Protein AF-A0A9D5LRT4-F1 (afdb_monomer_lite)

Structure (mmCIF, N/CA/C/O backbone):
data_AF-A0A9D5LRT4-F1
#
_entry.id   AF-A0A9D5LRT4-F1
#
loop_
_atom_site.group_PDB
_atom_site.id
_atom_site.type_symbol
_atom_site.label_atom_id
_atom_site.label_alt_id
_atom_site.label_comp_id
_atom_site.label_asym_id
_atom_site.label_entity_id
_atom_site.label_seq_id
_atom_site.pdbx_PDB_ins_code
_atom_site.Cartn_x
_atom_site.Cartn_y
_atom_site.Cartn_z
_atom_site.occupancy
_atom_site.B_iso_or_equiv
_atom_site.auth_seq_id
_atom_site.auth_comp_id
_atom_site.auth_asym_id
_atom_site.auth_atom_id
_atom_site.pdbx_PDB_model_num
ATOM 1 N N . MET A 1 1 ? -30.422 24.038 -2.636 1.00 45.59 1 MET A N 1
ATOM 2 C CA . MET A 1 1 ? -30.291 22.635 -3.088 1.00 45.59 1 MET A CA 1
ATOM 3 C C . MET A 1 1 ? -29.665 22.628 -4.473 1.00 45.59 1 MET A C 1
ATOM 5 O O . MET A 1 1 ? -30.173 23.328 -5.33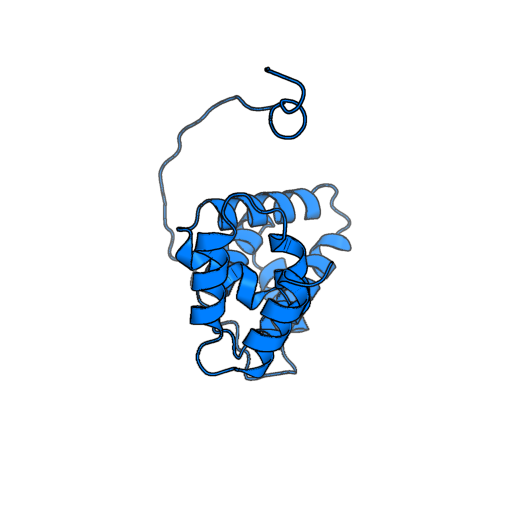6 1.00 45.59 1 MET A O 1
ATOM 9 N N . LYS A 1 2 ? -28.634 21.790 -4.644 1.00 40.94 2 LYS A N 1
ATOM 10 C CA . LYS A 1 2 ? -28.022 21.305 -5.896 1.00 40.94 2 LYS A CA 1
ATOM 11 C C . LYS A 1 2 ? -26.992 22.191 -6.631 1.00 40.94 2 LYS A C 1
ATOM 13 O O . LYS A 1 2 ? -27.341 23.155 -7.295 1.00 40.94 2 LYS A O 1
ATOM 18 N N . ARG A 1 3 ? -25.773 21.616 -6.639 1.00 43.28 3 ARG A N 1
ATOM 19 C CA . ARG A 1 3 ? -24.719 21.599 -7.677 1.00 43.28 3 ARG A CA 1
ATOM 20 C C . ARG A 1 3 ? -23.618 22.663 -7.601 1.00 43.28 3 ARG A C 1
ATOM 22 O O . ARG A 1 3 ? -23.533 23.533 -8.453 1.00 43.28 3 ARG A O 1
ATOM 29 N N . THR A 1 4 ? -22.687 22.452 -6.669 1.00 41.66 4 THR A N 1
ATOM 30 C CA . THR A 1 4 ? -21.322 23.020 -6.735 1.00 41.66 4 THR A CA 1
ATOM 31 C C . THR A 1 4 ? -20.242 22.040 -6.251 1.00 41.66 4 THR A C 1
ATOM 33 O O . THR A 1 4 ? -19.175 22.441 -5.806 1.00 41.66 4 THR A O 1
ATOM 36 N N . THR A 1 5 ? -20.497 20.734 -6.368 1.00 41.75 5 THR A N 1
ATOM 37 C CA . THR A 1 5 ? -19.523 19.669 -6.053 1.00 41.75 5 THR A CA 1
ATOM 38 C C . THR A 1 5 ? -19.562 18.632 -7.171 1.00 41.75 5 THR A C 1
ATOM 40 O O . THR A 1 5 ? -19.954 17.486 -6.990 1.00 41.75 5 THR A O 1
ATOM 43 N N . LEU A 1 6 ? -19.315 19.102 -8.391 1.00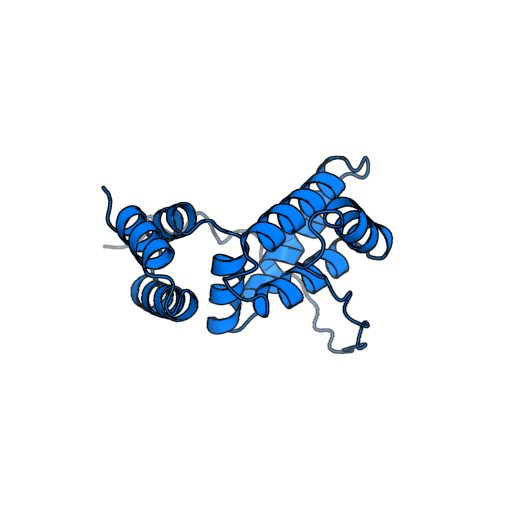 36.81 6 LEU A N 1
ATOM 44 C CA . LEU A 1 6 ? -19.309 18.287 -9.605 1.00 36.81 6 LEU A CA 1
ATOM 45 C C . LEU A 1 6 ? -18.214 18.806 -10.545 1.00 36.81 6 LEU A C 1
ATOM 47 O O . LEU A 1 6 ? -18.470 19.085 -11.703 1.00 36.81 6 LEU A O 1
ATOM 51 N N . LEU A 1 7 ? -17.018 19.022 -9.993 1.00 35.25 7 LEU A N 1
ATOM 52 C CA . LEU A 1 7 ? -15.777 19.359 -10.691 1.00 35.25 7 LEU A CA 1
ATOM 53 C C . LEU A 1 7 ? -14.634 18.897 -9.774 1.00 35.25 7 LEU A C 1
ATOM 55 O O . LEU A 1 7 ? -14.383 19.573 -8.786 1.00 35.25 7 LEU A O 1
ATOM 59 N N . ILE A 1 8 ? -14.056 17.717 -10.034 1.00 38.16 8 ILE A N 1
ATOM 60 C CA . ILE A 1 8 ? -12.633 17.353 -9.801 1.00 38.16 8 ILE A CA 1
ATOM 61 C C . ILE A 1 8 ? -12.325 15.923 -10.315 1.00 38.16 8 ILE A C 1
ATOM 63 O O . ILE A 1 8 ? -11.185 15.671 -10.665 1.00 38.16 8 ILE A O 1
ATOM 67 N N . ILE A 1 9 ? -13.297 15.011 -10.496 1.00 37.62 9 ILE A N 1
ATOM 68 C CA . ILE A 1 9 ? -12.993 13.596 -10.869 1.00 37.62 9 ILE A CA 1
ATOM 69 C C . ILE A 1 9 ? -13.639 13.157 -12.206 1.00 37.62 9 ILE A C 1
ATOM 71 O O . ILE A 1 9 ? -13.801 11.980 -12.492 1.00 37.62 9 ILE A O 1
ATOM 75 N N . PHE A 1 10 ? -14.061 14.095 -13.059 1.00 35.41 10 PHE A N 1
ATOM 76 C CA . PHE A 1 10 ? -14.767 13.755 -14.304 1.00 35.41 10 PHE A CA 1
ATOM 77 C C . PHE A 1 10 ? -14.431 14.739 -15.428 1.00 35.41 10 PHE A C 1
ATOM 79 O O . PHE A 1 10 ? -15.215 15.634 -15.724 1.00 35.41 10 PHE A O 1
ATOM 86 N N . ALA A 1 11 ? -13.258 14.605 -16.046 1.00 33.31 11 ALA A N 1
ATOM 87 C CA . ALA A 1 11 ? -13.001 15.190 -17.365 1.00 33.31 11 ALA A CA 1
ATOM 88 C C . ALA A 1 11 ? -11.765 14.565 -18.029 1.00 33.31 11 ALA A C 1
ATOM 90 O O . ALA A 1 11 ? -10.756 15.240 -18.170 1.00 33.31 11 ALA A O 1
ATOM 91 N N . LEU A 1 12 ? -11.850 13.283 -18.408 1.00 27.78 12 LEU A N 1
ATOM 92 C CA . LEU A 1 12 ? -11.354 12.722 -19.684 1.00 27.78 12 LEU A CA 1
ATOM 93 C C . LEU A 1 12 ? -11.462 11.190 -19.649 1.00 27.78 12 LEU A C 1
ATOM 95 O O . LEU A 1 12 ? -10.489 10.450 -19.629 1.00 27.78 12 LEU A O 1
ATOM 99 N N . LEU A 1 13 ? -12.710 10.724 -19.636 1.00 35.44 13 LEU A N 1
ATOM 100 C CA . LEU A 1 13 ? -13.070 9.377 -20.060 1.00 35.44 13 LEU A CA 1
ATOM 101 C C . LEU A 1 13 ? -13.292 9.392 -21.577 1.00 35.44 13 LEU A C 1
ATOM 103 O O . LEU A 1 13 ? -13.966 10.291 -22.080 1.00 35.44 13 LEU A O 1
ATOM 107 N N . ALA A 1 14 ? -12.827 8.323 -22.224 1.00 32.56 14 ALA A N 1
ATOM 108 C CA . ALA A 1 14 ? -13.418 7.645 -23.384 1.00 32.56 14 ALA A CA 1
ATOM 109 C C . ALA A 1 14 ? -12.563 7.620 -24.661 1.00 32.56 14 ALA A C 1
ATOM 111 O O . ALA A 1 14 ? -12.655 8.499 -25.510 1.00 32.56 14 ALA A O 1
ATOM 112 N N . ALA A 1 15 ? -11.885 6.488 -24.865 1.00 26.92 15 ALA A N 1
ATOM 113 C CA . ALA A 1 15 ? -12.142 5.619 -26.014 1.00 26.92 15 ALA A CA 1
ATOM 114 C C . ALA A 1 15 ? -11.578 4.209 -25.744 1.00 26.92 15 ALA A C 1
ATOM 116 O O . ALA A 1 15 ? -10.419 4.096 -25.381 1.00 26.92 15 ALA A O 1
ATOM 117 N N . PHE A 1 16 ? -12.435 3.184 -25.904 1.00 33.72 16 PHE A N 1
ATOM 118 C CA . PHE A 1 16 ? -12.185 1.851 -26.500 1.00 33.72 16 PHE A CA 1
ATOM 119 C C . PHE A 1 16 ? -10.823 1.153 -26.227 1.00 33.72 16 PHE A C 1
ATOM 121 O O . PHE A 1 16 ? -9.770 1.705 -26.487 1.00 33.72 16 PHE A O 1
ATOM 128 N N . VAL A 1 17 ? -10.729 -0.119 -25.820 1.00 33.28 17 VAL A N 1
ATOM 129 C CA . VAL A 1 17 ? -11.305 -1.345 -26.409 1.00 33.28 17 VAL A CA 1
ATOM 130 C C . VAL A 1 17 ? -11.215 -2.479 -25.368 1.00 33.28 17 VAL A C 1
ATOM 132 O O . VAL A 1 17 ? -10.226 -2.601 -24.651 1.00 33.28 17 VAL A O 1
ATOM 135 N N . LEU A 1 18 ? -12.230 -3.345 -25.337 1.00 45.22 18 LEU A N 1
ATOM 136 C CA . LEU A 1 18 ? -12.217 -4.662 -24.691 1.00 45.22 18 LEU A CA 1
ATOM 137 C C . LEU A 1 18 ? -11.072 -5.539 -25.225 1.00 45.22 18 LEU A C 1
ATOM 139 O O . LEU A 1 18 ? -11.105 -5.904 -26.397 1.00 45.22 18 LEU A O 1
ATOM 143 N N . TYR A 1 19 ? -10.145 -5.989 -24.379 1.00 29.86 19 TYR A N 1
ATOM 144 C CA . TYR A 1 19 ? -9.393 -7.214 -24.662 1.00 29.86 19 TYR A CA 1
ATOM 145 C C . TYR A 1 19 ? -9.256 -8.066 -23.402 1.00 29.86 19 TYR A C 1
ATOM 147 O O . TYR A 1 19 ? -8.575 -7.719 -22.441 1.00 29.86 19 TYR A O 1
ATOM 155 N N . ALA A 1 20 ? -9.973 -9.187 -23.429 1.00 37.91 20 ALA A N 1
ATOM 156 C CA . ALA A 1 20 ? -9.696 -10.344 -22.603 1.00 37.91 20 ALA A CA 1
ATOM 157 C C . ALA A 1 20 ? -8.409 -11.038 -23.084 1.00 37.91 20 ALA A C 1
ATOM 159 O O . ALA A 1 20 ? -8.008 -10.880 -24.236 1.00 37.91 20 ALA A O 1
ATOM 160 N N . CYS A 1 21 ? -7.874 -11.890 -22.206 1.00 27.78 21 CYS A N 1
ATOM 161 C CA . CYS A 1 21 ? -6.730 -12.797 -22.377 1.00 27.78 21 CYS A CA 1
ATOM 162 C C . CYS A 1 21 ? -5.362 -12.122 -22.159 1.00 27.78 21 CYS A C 1
ATOM 164 O O . CYS A 1 21 ? -5.057 -11.115 -22.772 1.00 27.78 21 CYS A O 1
ATOM 166 N N . ALA A 1 22 ? -4.464 -12.617 -21.312 1.00 28.00 22 ALA A N 1
ATOM 167 C CA . ALA A 1 22 ? -4.354 -13.921 -20.676 1.00 28.00 22 ALA A CA 1
ATOM 168 C C . ALA A 1 22 ? -3.687 -13.756 -19.301 1.00 28.00 22 ALA A C 1
ATOM 170 O O . ALA A 1 22 ? -2.727 -13.004 -19.162 1.00 28.00 22 ALA A O 1
ATOM 171 N N . HIS A 1 23 ? -4.177 -14.482 -18.293 1.00 31.97 23 HIS A N 1
ATOM 172 C CA . HIS A 1 23 ? -3.422 -14.722 -17.064 1.00 31.97 23 HIS A CA 1
ATOM 173 C C . HIS A 1 23 ? -2.260 -15.664 -17.407 1.00 31.97 23 HIS A C 1
ATOM 175 O O . HIS A 1 23 ? -2.367 -16.880 -17.261 1.00 31.97 23 HIS A O 1
ATOM 181 N N . SER A 1 24 ? -1.154 -15.121 -17.912 1.00 27.59 24 SER A N 1
ATOM 182 C CA . SER A 1 24 ? 0.133 -15.787 -17.768 1.00 27.59 24 SER A CA 1
ATOM 183 C C . SER A 1 24 ? 0.493 -15.695 -16.294 1.00 27.59 24 SER A C 1
ATOM 185 O O . SER A 1 24 ? 0.664 -14.597 -15.768 1.00 27.59 24 SER A O 1
ATOM 187 N N . SER A 1 25 ? 0.550 -16.844 -15.627 1.00 31.56 25 SER A N 1
ATOM 188 C CA . SER A 1 25 ? 1.105 -17.007 -14.289 1.00 31.56 25 SER A CA 1
ATOM 189 C C . SER A 1 25 ? 2.574 -16.584 -14.317 1.00 31.56 25 SER A C 1
ATOM 191 O O . SER A 1 25 ? 3.467 -17.404 -14.531 1.00 31.56 25 SER A O 1
ATOM 193 N N . VAL A 1 26 ? 2.809 -15.280 -14.186 1.00 35.69 26 VAL A N 1
ATOM 194 C CA . VAL A 1 26 ? 4.123 -14.714 -13.917 1.00 35.69 26 VAL A CA 1
ATOM 195 C C . VAL A 1 26 ? 4.502 -15.247 -12.545 1.00 35.69 26 VAL A C 1
ATOM 197 O O . VAL A 1 26 ? 3.809 -14.987 -11.562 1.00 35.69 26 VAL A O 1
ATOM 200 N N . SER A 1 27 ? 5.543 -16.079 -12.496 1.00 36.16 27 SER A N 1
ATOM 201 C CA . SER A 1 27 ? 6.124 -16.559 -11.247 1.00 36.16 27 SER A CA 1
ATOM 202 C C . SER A 1 27 ? 6.404 -15.350 -10.366 1.00 36.16 27 SER A C 1
ATOM 204 O O . SER A 1 27 ? 7.276 -14.539 -10.672 1.00 36.16 27 SER A O 1
ATOM 206 N N . ARG A 1 28 ? 5.602 -15.207 -9.312 1.00 47.38 28 ARG A N 1
ATOM 207 C CA . ARG A 1 28 ? 5.653 -14.081 -8.389 1.00 47.38 28 ARG A CA 1
ATOM 208 C C . ARG A 1 28 ? 7.070 -13.995 -7.818 1.00 47.38 28 ARG A C 1
ATOM 210 O O . ARG A 1 28 ? 7.544 -15.003 -7.282 1.00 47.38 28 ARG A O 1
ATOM 217 N N . PRO A 1 29 ? 7.754 -12.845 -7.892 1.00 50.56 29 PRO A N 1
ATOM 218 C CA . PRO A 1 29 ? 8.944 -12.643 -7.087 1.00 50.56 29 PRO A CA 1
ATOM 219 C C . PRO A 1 29 ? 8.537 -12.863 -5.628 1.00 50.56 29 PRO A C 1
ATOM 221 O O . PRO A 1 29 ? 7.643 -12.183 -5.119 1.00 50.56 29 PRO A O 1
ATOM 224 N N . ALA A 1 30 ? 9.120 -13.864 -4.969 1.00 54.94 30 ALA A N 1
ATOM 225 C CA . ALA A 1 30 ? 8.937 -14.051 -3.538 1.00 54.94 30 ALA A CA 1
ATOM 226 C C . ALA A 1 30 ? 9.678 -12.902 -2.848 1.00 54.94 30 ALA A C 1
ATOM 228 O O . ALA A 1 30 ? 10.868 -13.009 -2.567 1.00 54.94 30 ALA A O 1
ATOM 229 N N . LEU A 1 31 ? 8.999 -11.770 -2.663 1.00 62.56 31 LEU A N 1
ATOM 230 C CA . LEU A 1 31 ? 9.538 -10.658 -1.894 1.00 62.56 31 LEU A CA 1
ATOM 231 C C . LEU A 1 31 ? 9.634 -11.126 -0.441 1.00 62.56 31 LEU A C 1
A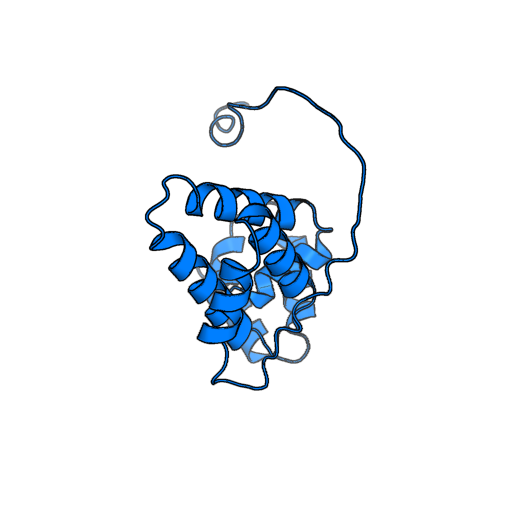TOM 233 O O . LEU A 1 31 ? 8.617 -11.489 0.151 1.00 62.56 31 LEU A O 1
ATOM 237 N N . THR A 1 32 ? 10.855 -11.210 0.090 1.00 66.12 32 THR A N 1
ATOM 238 C CA . THR A 1 32 ? 11.152 -11.834 1.388 1.00 66.12 32 THR A CA 1
ATOM 239 C C . THR A 1 32 ? 11.470 -10.777 2.454 1.00 66.12 32 THR A C 1
ATOM 241 O O . THR A 1 32 ? 12.561 -10.199 2.437 1.00 66.12 32 THR A O 1
ATOM 244 N N . PRO A 1 33 ? 10.562 -10.551 3.425 1.00 59.53 33 PRO A N 1
ATOM 245 C CA . PRO A 1 33 ? 10.762 -9.596 4.521 1.00 59.53 33 PRO A CA 1
ATOM 246 C C . PRO A 1 33 ? 11.896 -9.975 5.488 1.00 59.53 33 PRO A C 1
ATOM 248 O O . PRO A 1 33 ? 12.460 -9.104 6.146 1.00 59.53 33 PRO A O 1
ATOM 251 N N . ASP A 1 34 ? 12.275 -11.258 5.541 1.00 60.16 34 ASP A N 1
ATOM 252 C CA . ASP A 1 34 ? 13.250 -11.826 6.492 1.00 60.16 34 ASP A CA 1
ATOM 253 C C . ASP A 1 34 ? 14.717 -11.422 6.238 1.00 60.16 34 ASP A C 1
ATOM 255 O O . ASP A 1 34 ? 15.631 -11.828 6.956 1.00 60.16 34 ASP A O 1
ATOM 259 N N . THR A 1 35 ? 14.975 -10.601 5.218 1.00 54.09 35 THR A N 1
ATOM 260 C CA . THR A 1 35 ? 16.314 -10.077 4.929 1.00 54.09 35 THR A CA 1
ATOM 261 C C . THR A 1 35 ? 16.268 -8.558 4.820 1.00 54.09 35 THR A C 1
ATOM 263 O O . THR A 1 35 ? 16.113 -7.985 3.745 1.00 54.09 35 THR A O 1
ATOM 266 N N . SER A 1 36 ? 16.475 -7.866 5.942 1.00 44.91 36 SER A N 1
ATOM 267 C CA . SER A 1 36 ? 16.610 -6.398 5.990 1.00 44.91 36 SER A CA 1
ATOM 268 C C . SER A 1 36 ? 17.744 -5.843 5.103 1.00 44.91 36 SER A C 1
ATOM 270 O O . SER A 1 36 ? 17.806 -4.642 4.859 1.00 44.91 36 SER A O 1
ATOM 272 N N . ALA A 1 37 ? 18.607 -6.709 4.557 1.00 51.19 37 ALA A N 1
ATOM 273 C CA . ALA A 1 37 ? 19.642 -6.385 3.576 1.00 51.19 37 ALA A CA 1
ATOM 274 C C . ALA A 1 37 ? 19.177 -6.422 2.099 1.00 51.19 37 ALA A C 1
ATOM 276 O O . ALA A 1 37 ? 19.991 -6.176 1.210 1.00 51.19 37 ALA A O 1
ATOM 277 N N . ALA A 1 38 ? 17.909 -6.738 1.805 1.00 70.19 38 ALA A N 1
ATOM 278 C CA . ALA A 1 38 ? 17.485 -7.095 0.448 1.00 70.19 38 ALA A CA 1
ATOM 279 C C . ALA A 1 38 ? 16.477 -6.142 -0.223 1.00 70.19 38 ALA A C 1
ATOM 281 O O . ALA A 1 38 ? 16.166 -6.358 -1.390 1.00 70.19 38 ALA A O 1
ATOM 282 N N . VAL A 1 39 ? 16.014 -5.067 0.434 1.00 80.00 39 VAL A N 1
ATOM 283 C CA . VAL A 1 39 ? 15.021 -4.138 -0.157 1.00 80.00 39 VAL A CA 1
ATOM 284 C C . VAL A 1 39 ? 15.508 -3.548 -1.485 1.00 80.00 39 VAL A C 1
ATOM 286 O O . VAL A 1 39 ? 14.820 -3.668 -2.494 1.00 80.00 39 VAL A O 1
ATOM 289 N N . GLY A 1 40 ? 16.713 -2.965 -1.502 1.00 83.88 40 GLY A N 1
ATOM 290 C CA . GLY A 1 40 ? 17.309 -2.364 -2.702 1.00 83.88 40 GLY A CA 1
ATOM 291 C C . GLY A 1 40 ? 17.464 -3.358 -3.859 1.00 83.88 40 GLY A C 1
ATOM 292 O O . GLY A 1 40 ? 16.912 -3.119 -4.931 1.00 83.88 40 GLY A O 1
ATOM 293 N N . PRO A 1 41 ? 18.158 -4.497 -3.661 1.00 86.50 41 PRO A N 1
ATOM 294 C CA . PRO A 1 41 ? 18.293 -5.523 -4.69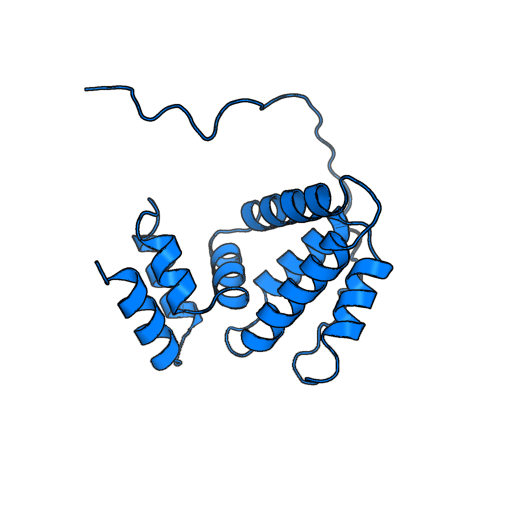4 1.00 86.50 41 PRO A CA 1
ATOM 295 C C . PRO A 1 41 ? 16.960 -6.102 -5.189 1.00 86.50 41 PRO A C 1
ATOM 297 O O . PRO A 1 41 ? 16.798 -6.289 -6.392 1.00 86.50 41 PRO A O 1
ATOM 300 N N . GLN A 1 42 ? 15.993 -6.357 -4.300 1.00 86.44 42 GLN A N 1
ATOM 301 C CA . GLN A 1 42 ? 14.677 -6.868 -4.700 1.00 86.44 42 GLN A CA 1
ATOM 302 C C . GLN A 1 42 ? 13.887 -5.823 -5.501 1.00 86.44 42 GLN A C 1
ATOM 304 O O . GLN A 1 42 ? 13.255 -6.166 -6.498 1.00 86.44 42 GLN A O 1
ATOM 309 N N . ALA A 1 43 ? 13.940 -4.547 -5.105 1.00 88.19 43 ALA A N 1
ATOM 310 C CA . ALA A 1 43 ? 13.270 -3.468 -5.827 1.00 88.19 43 ALA A CA 1
ATOM 311 C C . ALA A 1 43 ? 13.911 -3.248 -7.203 1.00 88.19 43 ALA A C 1
ATOM 313 O O . ALA A 1 43 ? 13.205 -3.084 -8.195 1.00 88.19 43 ALA A O 1
ATOM 314 N N . ALA A 1 44 ? 15.244 -3.319 -7.277 1.00 89.44 44 ALA A N 1
ATOM 315 C CA . ALA A 1 44 ? 15.984 -3.247 -8.530 1.00 89.44 44 ALA A CA 1
ATOM 316 C C . ALA A 1 44 ? 15.660 -4.416 -9.470 1.00 89.44 44 ALA A C 1
ATOM 318 O O . ALA A 1 44 ? 15.510 -4.182 -10.663 1.00 89.44 44 ALA A O 1
ATOM 319 N N . SER A 1 45 ? 15.503 -5.642 -8.956 1.00 87.94 45 SER A N 1
ATOM 320 C CA . SER A 1 45 ? 15.040 -6.784 -9.760 1.00 87.94 45 SER A CA 1
ATOM 321 C C . SER A 1 45 ? 13.613 -6.563 -10.261 1.00 87.94 45 SER A C 1
ATOM 323 O O . SER A 1 45 ? 13.380 -6.663 -11.459 1.00 87.94 45 SER A O 1
ATOM 325 N N . LEU A 1 46 ? 12.674 -6.140 -9.404 1.00 87.62 46 LEU A N 1
ATOM 326 C CA . LEU A 1 46 ? 11.303 -5.860 -9.845 1.00 87.62 46 LEU A CA 1
ATOM 327 C C . LEU A 1 46 ? 11.262 -4.830 -10.987 1.00 87.62 46 LEU A C 1
ATOM 329 O O . LEU A 1 46 ? 10.550 -5.047 -11.963 1.00 87.62 46 LEU A O 1
ATOM 333 N N . VAL A 1 47 ? 12.021 -3.737 -10.869 1.00 90.56 47 VAL A N 1
ATOM 334 C CA . VAL A 1 47 ? 12.084 -2.666 -11.881 1.00 90.56 47 VAL A CA 1
ATOM 335 C C . VAL A 1 47 ? 12.882 -3.078 -13.122 1.00 90.56 47 VAL A C 1
ATOM 337 O O . VAL A 1 47 ? 12.532 -2.686 -14.226 1.00 90.56 47 VAL A O 1
ATOM 340 N N . GLY A 1 48 ? 13.960 -3.845 -12.963 1.00 87.62 48 GLY A N 1
ATOM 341 C CA . GLY A 1 48 ? 14.822 -4.267 -14.070 1.00 87.62 48 GLY A CA 1
ATOM 342 C C . GLY A 1 48 ? 14.220 -5.383 -14.924 1.00 87.62 48 GLY A C 1
ATOM 343 O O . GLY A 1 48 ? 14.470 -5.432 -16.126 1.00 87.62 48 GLY A O 1
ATOM 344 N N . ASP A 1 49 ? 13.409 -6.248 -14.315 1.00 89.75 49 ASP A N 1
ATOM 345 C CA . ASP A 1 49 ? 12.840 -7.430 -14.967 1.00 89.75 49 ASP A CA 1
ATOM 346 C C . ASP A 1 49 ? 11.453 -7.167 -15.582 1.00 89.75 49 ASP A C 1
ATOM 348 O O . ASP A 1 49 ? 10.903 -8.041 -16.253 1.00 89.75 49 ASP A O 1
ATOM 352 N N . ASN A 1 50 ? 10.861 -5.987 -15.354 1.00 89.12 50 ASN A N 1
ATOM 353 C CA . ASN A 1 50 ? 9.487 -5.678 -15.751 1.00 89.12 50 ASN A CA 1
ATOM 354 C C . ASN A 1 50 ? 9.351 -4.263 -16.316 1.00 89.12 50 ASN A C 1
ATOM 356 O O . ASN A 1 50 ? 10.020 -3.333 -15.878 1.00 89.12 50 ASN A O 1
ATOM 360 N N . ASP A 1 51 ? 8.404 -4.079 -17.237 1.00 91.94 51 ASP A N 1
ATOM 361 C CA . ASP A 1 51 ? 7.944 -2.740 -17.597 1.00 91.94 51 ASP A CA 1
ATOM 362 C C . ASP A 1 51 ? 7.158 -2.082 -16.432 1.00 91.94 51 ASP A C 1
ATOM 364 O O . ASP A 1 51 ? 6.698 -2.776 -15.512 1.00 91.94 51 ASP A O 1
ATOM 368 N N . PRO A 1 52 ? 6.956 -0.748 -16.463 1.00 93.06 52 PRO A N 1
ATOM 369 C CA . PRO A 1 52 ? 6.263 -0.011 -15.404 1.00 93.06 52 PRO A CA 1
ATOM 370 C C . PRO A 1 52 ? 4.863 -0.534 -15.072 1.00 93.06 52 PRO A C 1
ATOM 372 O O . PRO A 1 52 ? 4.469 -0.536 -13.905 1.00 93.06 52 PRO A O 1
ATOM 375 N N . HIS A 1 53 ? 4.111 -0.999 -16.072 1.00 94.06 53 HIS A N 1
ATOM 376 C CA . HIS A 1 53 ? 2.756 -1.497 -15.866 1.00 94.06 53 HIS A CA 1
ATOM 377 C C . HIS A 1 53 ? 2.776 -2.843 -15.138 1.00 94.06 53 HIS A C 1
ATOM 379 O O . HIS A 1 53 ? 2.018 -3.060 -14.188 1.00 94.06 53 HIS A O 1
ATOM 385 N N . MET A 1 54 ? 3.651 -3.755 -15.563 1.00 92.94 54 MET A N 1
ATOM 386 C CA . MET A 1 54 ? 3.782 -5.067 -14.936 1.00 92.94 54 MET A CA 1
ATOM 387 C C . MET A 1 54 ? 4.334 -4.957 -13.510 1.00 92.94 54 MET A C 1
ATOM 389 O O . MET A 1 54 ? 3.778 -5.563 -12.593 1.00 92.94 54 MET A O 1
ATOM 393 N N . ALA A 1 55 ? 5.354 -4.123 -13.289 1.00 92.38 55 ALA A N 1
ATOM 394 C CA . ALA A 1 55 ? 5.910 -3.886 -11.958 1.00 92.38 55 ALA A CA 1
ATOM 395 C C . ALA A 1 55 ? 4.853 -3.345 -10.979 1.00 92.38 55 ALA A C 1
ATOM 397 O O . ALA A 1 55 ? 4.770 -3.810 -9.842 1.00 92.38 55 ALA A O 1
ATOM 398 N N . ALA A 1 56 ? 4.016 -2.402 -11.424 1.00 94.12 56 ALA A N 1
ATOM 399 C CA . ALA A 1 56 ? 2.926 -1.857 -10.620 1.00 94.12 56 ALA A CA 1
ATOM 400 C C . ALA A 1 56 ? 1.894 -2.927 -10.233 1.00 94.12 56 ALA A C 1
ATOM 402 O O . ALA A 1 56 ? 1.507 -3.022 -9.067 1.00 94.12 56 ALA A O 1
ATOM 403 N N . ARG A 1 57 ? 1.485 -3.774 -11.187 1.00 94.81 57 ARG A N 1
ATOM 404 C CA . ARG A 1 57 ? 0.539 -4.873 -10.936 1.00 94.81 57 ARG A CA 1
ATOM 405 C C . ARG A 1 57 ? 1.100 -5.896 -9.957 1.00 94.81 57 ARG A C 1
ATOM 407 O O . ARG A 1 57 ? 0.414 -6.240 -8.999 1.00 94.81 57 ARG A O 1
ATOM 414 N N . LEU A 1 58 ? 2.343 -6.332 -10.160 1.00 92.69 58 LEU A N 1
ATOM 415 C CA . LEU A 1 58 ? 3.017 -7.281 -9.270 1.00 92.69 58 LEU A CA 1
ATOM 416 C C . LEU A 1 58 ? 3.165 -6.717 -7.852 1.00 92.69 58 LEU A C 1
ATOM 418 O O . LEU A 1 58 ? 2.917 -7.430 -6.879 1.00 92.69 58 LEU A O 1
ATOM 422 N N . LEU A 1 59 ? 3.519 -5.433 -7.730 1.00 93.19 59 LEU A N 1
ATOM 423 C CA . LEU A 1 59 ? 3.618 -4.760 -6.438 1.00 93.19 59 LEU A CA 1
ATOM 424 C C . LEU A 1 59 ? 2.262 -4.722 -5.725 1.00 93.19 59 LEU A C 1
ATOM 426 O O . LEU A 1 59 ? 2.180 -5.116 -4.566 1.00 93.19 59 LEU A O 1
ATOM 430 N N . VAL A 1 60 ? 1.195 -4.294 -6.403 1.00 95.19 60 VAL A N 1
ATOM 431 C CA . VAL A 1 60 ? -0.152 -4.251 -5.813 1.00 95.19 60 VAL A CA 1
ATOM 432 C C . VAL A 1 60 ? -0.636 -5.641 -5.421 1.00 95.19 60 VAL A C 1
ATOM 434 O O . VAL A 1 60 ? -1.186 -5.816 -4.334 1.00 95.19 60 VAL A O 1
ATOM 437 N N . GLU A 1 61 ? -0.422 -6.639 -6.275 1.00 92.88 61 GLU A N 1
ATOM 438 C CA . GLU A 1 61 ? -0.818 -8.012 -5.989 1.00 92.88 61 GLU A CA 1
ATOM 439 C C . GLU A 1 61 ? -0.104 -8.538 -4.743 1.00 92.88 61 GLU A C 1
ATOM 441 O O . GLU A 1 61 ? -0.737 -9.173 -3.898 1.00 92.88 61 GLU A O 1
ATOM 446 N N . TRP A 1 62 ? 1.198 -8.266 -4.609 1.00 91.56 62 TRP A N 1
ATOM 447 C CA . TRP A 1 62 ? 1.967 -8.616 -3.419 1.00 91.56 62 TRP A CA 1
ATOM 448 C C . TRP A 1 62 ? 1.456 -7.883 -2.173 1.00 91.56 62 TRP A C 1
ATOM 450 O O . TRP A 1 62 ? 1.103 -8.542 -1.197 1.00 91.56 62 TRP A O 1
ATOM 460 N N . LEU A 1 63 ? 1.313 -6.554 -2.232 1.00 92.06 63 LEU A N 1
ATOM 461 C CA . LEU A 1 63 ? 0.818 -5.723 -1.124 1.00 92.06 63 LEU A CA 1
ATOM 462 C C . LEU A 1 63 ? -0.563 -6.156 -0.633 1.00 92.06 63 LEU A C 1
ATOM 464 O O . LEU A 1 63 ? -0.855 -6.121 0.560 1.00 92.06 63 LEU A O 1
ATOM 468 N N . ALA A 1 64 ? -1.419 -6.596 -1.550 1.00 93.50 64 ALA A N 1
ATOM 469 C CA . ALA A 1 64 ? -2.754 -7.065 -1.228 1.00 93.50 64 ALA A CA 1
ATOM 470 C C . ALA A 1 64 ? -2.760 -8.371 -0.410 1.00 93.50 64 ALA A C 1
ATOM 472 O O . ALA A 1 64 ? -3.791 -8.716 0.171 1.00 93.50 64 ALA A O 1
ATOM 473 N N . GLU A 1 65 ? -1.640 -9.091 -0.342 1.00 90.12 65 GLU A N 1
ATOM 474 C CA . GLU A 1 65 ? -1.441 -10.299 0.471 1.00 90.12 65 GLU A CA 1
ATOM 475 C C . GLU A 1 65 ? -0.420 -10.120 1.602 1.00 90.12 65 GLU A C 1
ATOM 477 O O . GLU A 1 65 ? -0.303 -10.996 2.458 1.00 90.12 65 GLU A O 1
ATOM 482 N N . THR A 1 66 ? 0.278 -8.985 1.656 1.00 86.94 66 THR A N 1
ATOM 483 C CA . THR A 1 66 ? 1.251 -8.688 2.707 1.00 86.94 66 THR A CA 1
ATOM 484 C C . THR A 1 66 ? 0.568 -8.576 4.078 1.00 86.94 66 THR A C 1
ATOM 486 O O . THR A 1 66 ? -0.427 -7.855 4.218 1.00 86.94 66 THR A O 1
ATOM 489 N N . PRO A 1 67 ? 1.075 -9.261 5.119 1.00 85.00 67 PRO A N 1
ATOM 490 C CA . PRO A 1 67 ? 0.552 -9.119 6.470 1.00 85.00 67 PRO A CA 1
ATOM 491 C C . PRO A 1 67 ? 0.987 -7.786 7.096 1.00 85.00 67 PRO A C 1
ATOM 493 O O . PRO A 1 67 ? 2.058 -7.252 6.807 1.00 85.00 67 PRO A O 1
ATOM 496 N N . ALA A 1 68 ? 0.186 -7.267 8.031 1.00 82.81 68 ALA A N 1
ATOM 497 C CA . ALA A 1 68 ? 0.475 -6.003 8.716 1.00 82.81 68 ALA A CA 1
ATOM 498 C C . ALA A 1 68 ? 1.810 -6.008 9.495 1.00 82.81 68 ALA A C 1
ATOM 500 O O . ALA A 1 68 ? 2.379 -4.944 9.738 1.00 82.81 68 ALA A O 1
ATOM 501 N N . THR A 1 69 ? 2.322 -7.188 9.866 1.00 84.06 69 THR A N 1
ATOM 502 C CA . THR A 1 69 ? 3.626 -7.365 10.526 1.00 84.06 69 THR A CA 1
ATOM 503 C C . THR A 1 69 ? 4.802 -6.981 9.632 1.00 84.06 69 THR A C 1
ATOM 505 O O . THR A 1 69 ? 5.811 -6.498 10.138 1.00 84.06 69 THR A O 1
ATOM 508 N N . ASP A 1 70 ? 4.651 -7.109 8.312 1.00 85.00 70 ASP A N 1
ATOM 509 C CA . ASP A 1 70 ? 5.720 -6.859 7.336 1.00 85.00 70 ASP A CA 1
ATOM 510 C C . ASP A 1 70 ? 5.656 -5.433 6.769 1.00 85.00 70 ASP A C 1
ATOM 512 O O . ASP A 1 70 ? 6.401 -5.068 5.857 1.00 85.00 70 ASP A O 1
ATOM 516 N N . ARG A 1 71 ? 4.779 -4.591 7.329 1.00 84.44 71 ARG A N 1
ATOM 517 C CA . ARG A 1 71 ? 4.508 -3.219 6.881 1.00 84.44 71 ARG A CA 1
ATOM 518 C C . ARG A 1 71 ? 5.770 -2.377 6.718 1.00 84.44 71 ARG A C 1
ATOM 520 O O . ARG A 1 71 ? 5.891 -1.671 5.728 1.00 84.44 71 ARG A O 1
ATOM 527 N N . THR A 1 72 ? 6.717 -2.434 7.657 1.00 84.94 72 THR A N 1
ATOM 528 C CA . THR A 1 72 ? 7.962 -1.649 7.547 1.00 84.94 72 THR A CA 1
ATOM 529 C C . THR A 1 72 ? 8.717 -2.001 6.266 1.00 84.94 72 THR A C 1
ATOM 531 O O . THR A 1 72 ? 9.073 -1.112 5.497 1.00 84.94 72 THR A O 1
ATOM 534 N N . PHE A 1 73 ? 8.879 -3.298 5.991 1.00 85.75 73 PHE A N 1
ATOM 535 C CA . PHE A 1 73 ? 9.516 -3.771 4.767 1.00 85.75 73 PHE A CA 1
ATOM 536 C C . PHE A 1 73 ? 8.710 -3.364 3.527 1.00 85.75 73 PHE A C 1
ATOM 538 O O . PHE A 1 73 ? 9.282 -2.854 2.570 1.00 85.75 73 PHE A O 1
ATOM 545 N N . ALA A 1 74 ? 7.384 -3.517 3.551 1.00 88.00 74 ALA A N 1
ATOM 546 C CA . ALA A 1 74 ? 6.515 -3.144 2.435 1.00 88.00 74 ALA A CA 1
ATOM 547 C C . ALA A 1 74 ? 6.549 -1.645 2.108 1.00 88.00 74 ALA A C 1
ATOM 549 O O . ALA A 1 74 ? 6.587 -1.269 0.934 1.00 88.00 74 ALA A O 1
ATOM 550 N N . MET A 1 75 ? 6.594 -0.788 3.129 1.00 87.00 75 MET A N 1
ATOM 551 C CA . MET A 1 75 ? 6.758 0.656 2.976 1.00 87.00 75 MET A CA 1
ATOM 552 C C . MET A 1 75 ? 8.112 1.005 2.356 1.00 87.00 75 MET A C 1
ATOM 554 O O . MET A 1 75 ? 8.169 1.810 1.425 1.00 87.00 75 MET A O 1
ATOM 558 N N . ASP A 1 76 ? 9.195 0.407 2.850 1.00 87.12 76 ASP A N 1
ATOM 559 C CA . ASP A 1 76 ? 10.544 0.671 2.347 1.00 87.12 76 ASP A CA 1
ATOM 560 C C . ASP A 1 76 ? 10.729 0.145 0.919 1.00 87.12 76 ASP A C 1
ATOM 562 O O . ASP A 1 76 ? 11.273 0.851 0.070 1.00 87.12 76 ASP A O 1
ATOM 566 N N . PHE A 1 77 ? 10.191 -1.038 0.623 1.00 88.94 77 PHE A N 1
ATOM 567 C CA . PHE A 1 77 ? 10.172 -1.623 -0.714 1.00 88.94 77 PHE A CA 1
ATOM 568 C C . PHE A 1 77 ? 9.391 -0.766 -1.709 1.00 88.94 77 PHE A C 1
ATOM 570 O O . PHE A 1 77 ? 9.922 -0.394 -2.753 1.00 88.94 77 PHE A O 1
ATOM 577 N N . THR A 1 78 ? 8.163 -0.373 -1.362 1.00 90.81 78 THR A N 1
ATOM 578 C CA . THR A 1 78 ? 7.329 0.493 -2.211 1.00 90.81 78 THR A CA 1
ATOM 579 C C . THR A 1 78 ? 8.019 1.832 -2.481 1.00 90.81 78 THR A C 1
ATOM 581 O O . THR A 1 78 ? 8.031 2.311 -3.617 1.00 90.81 78 THR A O 1
ATOM 584 N N . ARG A 1 79 ? 8.648 2.425 -1.455 1.00 87.81 79 ARG A N 1
ATOM 585 C CA . ARG A 1 79 ? 9.406 3.676 -1.591 1.00 87.81 79 ARG A CA 1
ATOM 586 C C . ARG A 1 79 ? 10.604 3.513 -2.520 1.00 87.81 79 ARG A C 1
ATOM 588 O O . ARG A 1 79 ? 10.862 4.403 -3.325 1.00 87.81 79 ARG A O 1
ATOM 595 N N . GLU A 1 80 ? 11.322 2.401 -2.421 1.00 88.94 80 GLU A N 1
ATOM 596 C CA . GLU A 1 80 ? 12.495 2.145 -3.252 1.00 88.94 80 GLU A CA 1
ATOM 597 C C . GLU A 1 80 ? 12.123 1.899 -4.719 1.00 88.94 80 GLU A C 1
ATOM 599 O O . GLU A 1 80 ? 12.750 2.475 -5.607 1.00 88.94 80 GLU A O 1
ATOM 604 N N . VAL A 1 81 ? 11.057 1.139 -4.989 1.00 90.44 81 VAL A N 1
ATOM 605 C CA . VAL A 1 81 ? 10.523 0.958 -6.352 1.00 90.44 81 VAL A CA 1
ATOM 606 C C . VAL A 1 81 ? 10.121 2.306 -6.956 1.00 90.44 81 VAL A C 1
ATOM 608 O O . VAL A 1 81 ? 10.518 2.629 -8.077 1.00 90.44 81 VAL A O 1
ATOM 611 N N . TYR A 1 82 ? 9.401 3.139 -6.197 1.00 88.62 82 TYR A N 1
ATOM 612 C CA . TYR A 1 82 ? 9.043 4.489 -6.640 1.00 88.62 82 TYR A CA 1
ATOM 613 C C . TYR A 1 82 ? 10.288 5.343 -6.915 1.00 88.62 82 TYR A C 1
ATOM 615 O O . TYR A 1 82 ? 10.367 6.024 -7.938 1.00 88.62 82 TYR A O 1
ATOM 623 N N . ARG A 1 83 ? 11.296 5.285 -6.031 1.00 89.56 83 ARG A N 1
ATOM 624 C CA . ARG A 1 83 ? 12.562 6.008 -6.197 1.00 89.56 83 ARG A CA 1
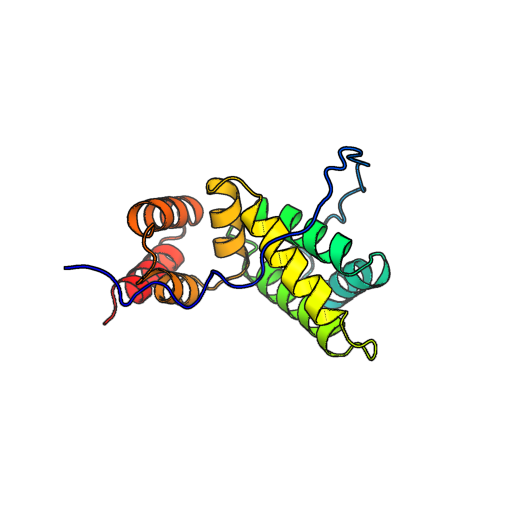ATOM 625 C C . ARG A 1 83 ? 13.258 5.612 -7.499 1.00 89.56 83 ARG A C 1
ATOM 627 O O . ARG A 1 83 ? 13.681 6.503 -8.232 1.00 89.56 83 ARG A O 1
ATOM 634 N N . LEU A 1 84 ? 13.354 4.317 -7.798 1.00 89.81 84 LEU A N 1
ATOM 635 C CA . LEU A 1 84 ? 13.988 3.802 -9.015 1.00 89.81 84 LEU A CA 1
ATOM 636 C C . LEU A 1 84 ? 13.293 4.303 -10.288 1.00 89.81 84 LEU A C 1
ATOM 638 O O . LEU A 1 84 ? 13.975 4.737 -11.213 1.00 89.81 84 LEU A O 1
ATOM 642 N N . TYR A 1 85 ? 11.960 4.349 -10.308 1.00 87.75 85 TYR A N 1
ATOM 643 C CA . TYR A 1 85 ? 11.229 4.944 -11.430 1.00 87.75 85 TYR A CA 1
ATOM 644 C C . TYR A 1 85 ? 11.344 6.471 -11.492 1.00 87.75 85 TYR A C 1
ATOM 646 O O . TYR A 1 85 ? 11.370 7.034 -12.585 1.00 87.75 85 TYR A O 1
ATOM 654 N N . SER A 1 86 ? 11.465 7.153 -10.349 1.00 85.44 86 SER A N 1
ATOM 655 C CA . SER A 1 86 ? 11.587 8.618 -10.296 1.00 85.44 86 SER A CA 1
ATOM 656 C C . SER A 1 86 ? 12.921 9.157 -10.818 1.00 85.44 86 SER A C 1
ATOM 658 O O . SER A 1 86 ? 12.984 10.301 -11.260 1.00 85.44 86 SER A O 1
ATOM 660 N N . VAL A 1 87 ? 13.981 8.344 -10.771 1.00 86.19 87 VAL A N 1
ATOM 661 C CA . VAL A 1 87 ? 15.312 8.704 -11.289 1.00 86.19 87 VAL A CA 1
ATOM 662 C C . VAL A 1 87 ? 15.543 8.219 -12.723 1.00 86.19 87 VAL A C 1
ATOM 664 O O . VAL A 1 87 ? 16.627 8.434 -13.263 1.00 86.19 87 VAL A O 1
ATOM 667 N N . SER A 1 88 ? 14.551 7.563 -13.336 1.00 81.38 88 SER A N 1
ATOM 668 C CA . SER A 1 88 ? 14.621 7.158 -14.739 1.00 81.38 88 SER A CA 1
ATOM 669 C C . SER A 1 88 ? 14.715 8.386 -15.648 1.00 81.38 88 SER A C 1
ATOM 671 O O . SER A 1 88 ? 14.024 9.384 -15.443 1.00 81.38 88 SER A O 1
ATOM 673 N N . THR A 1 89 ? 15.563 8.310 -16.673 1.00 79.44 89 THR A N 1
ATOM 674 C CA . THR A 1 89 ? 15.690 9.354 -17.702 1.00 79.44 89 THR A CA 1
ATOM 675 C C . THR A 1 89 ? 14.542 9.339 -18.708 1.00 79.44 89 THR A C 1
ATOM 677 O O . THR A 1 89 ? 14.366 10.304 -19.451 1.00 79.44 89 THR A O 1
ATOM 680 N N . ASP A 1 90 ? 13.758 8.261 -18.728 1.00 83.38 90 ASP A N 1
ATOM 681 C CA . ASP A 1 90 ? 12.682 8.057 -19.688 1.00 83.38 90 ASP A CA 1
ATOM 682 C C . ASP A 1 90 ? 11.405 8.752 -19.206 1.00 83.38 90 ASP A C 1
ATOM 684 O O . ASP A 1 90 ? 10.723 8.303 -18.274 1.00 83.38 90 ASP A O 1
ATOM 688 N N . SER A 1 91 ? 11.078 9.868 -19.864 1.00 73.25 91 SER A N 1
ATOM 689 C CA . SER A 1 91 ? 9.874 10.654 -19.595 1.00 73.25 91 SER A CA 1
ATOM 690 C C . SER A 1 91 ? 8.618 9.790 -19.740 1.00 73.25 91 SER A C 1
ATOM 692 O O . SER A 1 91 ? 8.384 9.218 -20.802 1.00 73.25 91 SER A O 1
ATOM 694 N N . GLY A 1 92 ? 7.810 9.717 -18.681 1.00 85.25 92 GLY A N 1
ATOM 695 C CA . GLY A 1 92 ? 6.547 8.968 -18.642 1.00 85.25 92 GLY A CA 1
ATOM 696 C C . GLY A 1 92 ? 6.613 7.628 -17.903 1.00 85.25 92 GLY A C 1
ATOM 697 O O . GLY A 1 92 ? 5.572 7.091 -17.542 1.00 85.25 92 GLY A O 1
ATOM 698 N N . THR A 1 93 ? 7.805 7.115 -17.582 1.00 89.94 93 THR A N 1
ATOM 699 C CA . THR A 1 93 ? 7.955 5.827 -16.871 1.00 89.94 93 THR A CA 1
ATOM 700 C C . THR A 1 93 ? 7.321 5.862 -15.477 1.00 89.94 93 THR A C 1
ATOM 702 O O . THR A 1 93 ? 6.571 4.963 -15.100 1.00 89.94 93 THR A O 1
ATOM 705 N N . LEU A 1 94 ? 7.580 6.935 -14.722 1.00 90.50 94 LEU A N 1
ATOM 706 C CA . LEU A 1 94 ? 6.990 7.137 -13.399 1.00 90.50 94 LEU A CA 1
ATOM 707 C C . LEU A 1 94 ? 5.467 7.314 -13.470 1.00 90.50 94 LEU A C 1
ATOM 709 O O . LEU A 1 94 ? 4.752 6.775 -12.631 1.00 90.50 94 LEU A O 1
ATOM 713 N N . GLU A 1 95 ? 4.979 8.052 -14.467 1.00 91.12 95 GLU A N 1
ATOM 714 C CA . GLU A 1 95 ? 3.547 8.294 -14.668 1.00 91.12 95 GLU A CA 1
ATOM 715 C C . GLU A 1 95 ? 2.813 6.991 -15.005 1.00 91.12 95 GLU A C 1
ATOM 717 O O . GLU A 1 95 ? 1.806 6.673 -14.377 1.00 91.12 95 GLU A O 1
ATOM 722 N N . ALA A 1 96 ? 3.371 6.184 -15.913 1.00 92.62 96 ALA A N 1
ATOM 723 C CA . ALA A 1 96 ? 2.837 4.872 -16.264 1.00 92.62 96 ALA A CA 1
ATOM 724 C C . ALA A 1 96 ? 2.803 3.920 -15.058 1.00 92.62 96 ALA A C 1
ATOM 726 O O . ALA A 1 96 ? 1.785 3.262 -14.823 1.00 92.62 96 ALA A O 1
ATOM 727 N N . PHE A 1 97 ? 3.881 3.874 -14.265 1.00 93.25 97 PHE A N 1
ATOM 728 C CA . PHE A 1 97 ? 3.927 3.086 -13.031 1.00 93.25 97 PHE A CA 1
ATOM 729 C C . PHE A 1 97 ? 2.857 3.545 -12.032 1.00 93.25 97 PHE A C 1
ATOM 731 O O . PHE A 1 97 ? 2.071 2.727 -11.559 1.00 93.25 97 PHE A O 1
ATOM 738 N N . ALA A 1 98 ? 2.799 4.846 -11.733 1.00 91.44 98 ALA A N 1
ATOM 739 C CA . ALA A 1 98 ? 1.881 5.402 -10.742 1.00 91.44 98 ALA A CA 1
ATOM 740 C C . ALA A 1 98 ? 0.412 5.210 -11.144 1.00 91.44 98 ALA A C 1
ATOM 742 O O . ALA A 1 98 ? -0.378 4.724 -10.336 1.00 91.44 98 ALA A O 1
ATOM 743 N N . SER A 1 99 ? 0.067 5.506 -12.402 1.00 93.06 99 SER A N 1
ATOM 744 C CA . SER A 1 99 ? -1.290 5.305 -12.925 1.00 93.06 99 SER A CA 1
ATOM 745 C C . SER A 1 99 ? -1.692 3.832 -12.871 1.00 93.06 99 SER A C 1
ATOM 747 O O . SER A 1 99 ? -2.786 3.499 -12.427 1.00 93.06 99 SER A O 1
ATOM 749 N N . THR A 1 100 ? -0.794 2.922 -13.261 1.00 95.31 100 THR A N 1
ATOM 750 C CA . THR A 1 100 ? -1.103 1.484 -13.231 1.00 95.31 100 THR A CA 1
ATOM 751 C C . THR A 1 100 ? -1.219 0.952 -11.809 1.00 95.31 100 THR A C 1
ATOM 753 O O . THR A 1 100 ? -2.001 0.040 -11.557 1.00 95.31 100 THR A O 1
ATOM 756 N N . LEU A 1 101 ? -0.447 1.498 -10.869 1.00 93.19 101 LEU A N 1
ATOM 757 C CA . LEU A 1 101 ? -0.514 1.120 -9.461 1.00 93.19 101 LEU A CA 1
ATOM 758 C C . LEU A 1 101 ? -1.873 1.495 -8.865 1.00 93.19 101 LEU A C 1
ATOM 760 O O . LEU A 1 101 ? -2.477 0.690 -8.154 1.00 93.19 101 LEU A O 1
ATOM 764 N N . GLU A 1 102 ? -2.375 2.685 -9.190 1.00 90.62 102 GLU A N 1
ATOM 765 C CA . GLU A 1 102 ? -3.706 3.130 -8.784 1.00 90.62 102 GLU A CA 1
ATOM 766 C C . GLU A 1 102 ? -4.806 2.262 -9.411 1.00 90.62 102 GLU A C 1
ATOM 768 O O . GLU A 1 102 ? -5.618 1.695 -8.680 1.00 90.62 102 GLU A O 1
ATOM 773 N N . GLU A 1 103 ? -4.767 2.043 -10.730 1.00 92.62 103 GLU A N 1
ATOM 774 C CA . GLU A 1 103 ? -5.720 1.173 -11.434 1.00 92.62 103 GLU A CA 1
ATOM 775 C C . GLU A 1 103 ? -5.730 -0.257 -10.883 1.00 92.62 103 GLU A C 1
ATOM 777 O O . GLU A 1 103 ? -6.789 -0.841 -10.637 1.00 92.62 103 GLU A O 1
ATOM 782 N N . ALA A 1 104 ? -4.546 -0.839 -10.670 1.00 93.81 104 ALA A N 1
ATOM 783 C CA . ALA A 1 104 ? -4.415 -2.183 -10.132 1.00 93.81 104 ALA A CA 1
ATOM 784 C C . ALA A 1 104 ? -5.019 -2.257 -8.727 1.00 93.81 104 ALA A C 1
ATOM 786 O O . ALA A 1 104 ? -5.767 -3.193 -8.449 1.00 93.81 104 ALA A O 1
ATOM 787 N N . LYS A 1 105 ? -4.765 -1.262 -7.864 1.00 93.69 105 LYS A N 1
ATOM 788 C CA . LYS A 1 105 ? -5.366 -1.191 -6.527 1.00 93.69 105 LYS A CA 1
ATOM 789 C C . LYS A 1 105 ? -6.887 -1.079 -6.623 1.00 93.69 105 LYS A C 1
ATOM 791 O O . LYS A 1 105 ? -7.583 -1.843 -5.965 1.00 93.69 105 LYS A O 1
ATOM 796 N N . ASP A 1 106 ? -7.406 -0.170 -7.440 1.00 92.69 106 ASP A N 1
ATOM 797 C CA . ASP A 1 106 ? -8.847 0.081 -7.569 1.00 92.69 106 ASP A CA 1
ATOM 798 C C . ASP A 1 106 ? -9.614 -1.105 -8.162 1.00 92.69 106 ASP A C 1
ATOM 800 O O . ASP A 1 106 ? -10.790 -1.304 -7.853 1.00 92.69 106 ASP A O 1
ATOM 804 N N . SER A 1 107 ? -8.944 -1.937 -8.962 1.00 93.56 107 SER A N 1
ATOM 805 C CA . SER A 1 107 ? -9.521 -3.168 -9.512 1.00 93.56 107 SER A CA 1
ATOM 806 C C . SER A 1 107 ? -9.711 -4.287 -8.478 1.00 93.56 107 SER A C 1
ATOM 808 O O . SER A 1 107 ? -10.430 -5.256 -8.737 1.00 93.56 107 SER A O 1
ATOM 810 N N . LEU A 1 108 ? -9.082 -4.181 -7.302 1.00 92.31 108 LEU A N 1
ATOM 811 C CA . LEU A 1 108 ? -9.193 -5.191 -6.255 1.00 92.31 108 LEU A CA 1
ATOM 812 C C . LEU A 1 108 ? -10.542 -5.102 -5.523 1.00 92.31 108 LEU A C 1
ATOM 814 O O . LEU A 1 108 ? -11.084 -4.012 -5.340 1.00 92.31 108 LEU A O 1
ATOM 818 N N . PRO A 1 109 ? -11.061 -6.221 -4.984 1.00 93.25 109 PRO A N 1
ATOM 819 C CA . PRO A 1 109 ? -12.127 -6.173 -3.987 1.00 93.25 109 PRO A CA 1
ATOM 820 C C . PRO A 1 109 ? -11.721 -5.309 -2.784 1.00 93.25 109 PRO A C 1
ATOM 822 O O . PRO A 1 109 ? -10.557 -5.338 -2.379 1.00 93.25 109 PRO A O 1
ATOM 825 N N . LEU A 1 110 ? -12.682 -4.604 -2.172 1.00 90.12 110 LEU A N 1
ATOM 826 C CA . LEU A 1 110 ? -12.440 -3.656 -1.069 1.00 90.12 110 LEU A CA 1
ATOM 827 C C . LEU A 1 110 ? -11.558 -4.236 0.050 1.00 90.12 110 LEU A C 1
ATOM 829 O O . LEU A 1 110 ? -10.660 -3.569 0.549 1.00 90.12 110 LEU A O 1
ATOM 833 N N . ASP A 1 111 ? -11.759 -5.505 0.396 1.00 91.56 111 ASP A N 1
ATOM 834 C CA . ASP A 1 111 ? -10.960 -6.222 1.393 1.00 91.56 111 ASP A CA 1
ATOM 835 C C . ASP A 1 111 ? -9.459 -6.274 1.073 1.00 91.56 111 ASP A C 1
ATOM 837 O O . ASP A 1 111 ? -8.613 -6.040 1.938 1.00 91.56 111 ASP A O 1
ATOM 841 N N . ARG A 1 112 ? -9.122 -6.495 -0.196 1.00 94.19 112 ARG A N 1
ATOM 842 C CA . ARG A 1 112 ? -7.738 -6.487 -0.666 1.00 94.19 112 ARG A CA 1
ATOM 843 C C . ARG A 1 112 ? -7.191 -5.067 -0.802 1.00 94.19 112 ARG A C 1
ATOM 845 O O . ARG A 1 112 ? -6.019 -4.863 -0.502 1.00 94.19 112 ARG A O 1
ATOM 852 N N . GLN A 1 113 ? -8.024 -4.087 -1.163 1.00 92.75 113 GLN A N 1
ATOM 853 C CA . GLN A 1 113 ? -7.628 -2.670 -1.157 1.00 92.75 113 GLN A CA 1
ATOM 854 C C . GLN A 1 113 ? -7.230 -2.198 0.244 1.00 92.75 113 GLN A C 1
ATOM 856 O O . GLN A 1 113 ? -6.186 -1.573 0.416 1.00 92.75 113 GLN A O 1
ATOM 861 N N . VAL A 1 114 ? -8.026 -2.553 1.260 1.00 92.56 114 VAL A N 1
ATOM 862 C CA . VAL A 1 114 ? -7.715 -2.259 2.666 1.00 92.56 114 VAL A CA 1
ATOM 863 C C . VAL A 1 114 ? -6.369 -2.855 3.062 1.00 92.56 114 VAL A C 1
ATOM 865 O O . VAL A 1 114 ? -5.583 -2.199 3.743 1.00 92.56 114 VAL A O 1
ATOM 868 N N . ASN A 1 115 ? -6.071 -4.068 2.601 1.00 93.00 115 ASN A N 1
ATOM 869 C CA . ASN A 1 115 ? -4.796 -4.703 2.899 1.00 93.00 115 ASN A CA 1
ATOM 870 C C . ASN A 1 115 ? -3.607 -3.950 2.277 1.00 93.00 115 ASN A C 1
ATOM 872 O O . ASN A 1 115 ? -2.614 -3.721 2.964 1.00 93.00 115 ASN A O 1
ATOM 876 N N . VAL A 1 116 ? -3.747 -3.469 1.034 1.00 92.69 116 VAL A N 1
ATOM 877 C CA . VAL A 1 116 ? -2.749 -2.591 0.399 1.00 92.69 116 VAL A CA 1
ATOM 878 C C . VAL A 1 116 ? -2.528 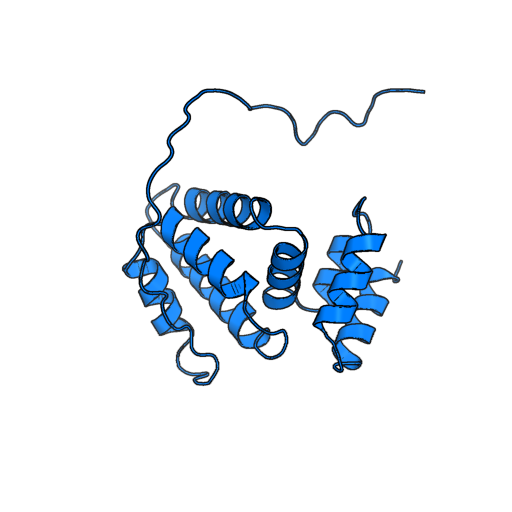-1.332 1.239 1.00 92.69 116 VAL A C 1
ATOM 880 O O . VAL A 1 116 ? -1.386 -1.013 1.560 1.00 92.69 116 VAL A O 1
ATOM 883 N N . PHE A 1 117 ? -3.597 -0.643 1.656 1.00 90.88 117 PHE A N 1
ATOM 884 C CA . PHE A 1 117 ? -3.485 0.565 2.481 1.00 90.88 117 PHE A CA 1
ATOM 885 C C . PHE A 1 117 ? -2.748 0.315 3.802 1.00 90.88 117 PHE A C 1
ATOM 887 O O . PHE A 1 117 ? -1.880 1.101 4.184 1.00 90.88 117 PHE A O 1
ATOM 894 N N . VAL A 1 118 ? -3.063 -0.793 4.475 1.00 91.62 118 VAL A N 1
ATOM 895 C CA . VAL A 1 118 ? -2.420 -1.204 5.729 1.00 91.62 118 VAL A CA 1
ATOM 896 C C . VAL A 1 118 ? -0.939 -1.544 5.530 1.00 91.62 118 VAL A C 1
ATOM 898 O O . VAL A 1 118 ? -0.130 -1.237 6.407 1.00 91.62 118 VAL A O 1
ATOM 901 N N . ALA A 1 119 ? -0.574 -2.144 4.396 1.00 88.06 119 ALA A N 1
ATOM 902 C CA . ALA A 1 119 ? 0.798 -2.540 4.092 1.00 88.06 119 ALA A CA 1
ATOM 903 C C . ALA A 1 119 ? 1.713 -1.349 3.753 1.00 88.06 119 ALA A C 1
ATOM 905 O O . ALA A 1 119 ? 2.888 -1.373 4.110 1.00 88.06 119 ALA A O 1
ATOM 906 N N . VAL A 1 120 ? 1.199 -0.299 3.098 1.00 86.31 120 VAL A N 1
ATOM 907 C CA . VAL A 1 120 ? 2.033 0.826 2.610 1.00 86.31 120 VAL A CA 1
ATOM 908 C C . VAL A 1 120 ? 1.942 2.111 3.427 1.00 86.31 120 VAL A C 1
ATOM 910 O O . VAL A 1 120 ? 2.655 3.069 3.132 1.00 86.31 120 VAL A O 1
ATOM 913 N N . SER A 1 121 ? 1.091 2.163 4.451 1.00 86.75 121 SER A N 1
ATOM 914 C CA . SER A 1 121 ? 0.894 3.370 5.260 1.00 86.75 121 SER A CA 1
ATOM 915 C C . SER A 1 121 ? 1.123 3.108 6.737 1.00 86.75 121 SER A C 1
ATOM 917 O O . SER A 1 121 ? 0.681 2.098 7.285 1.00 86.75 121 SER A O 1
ATOM 919 N N . SER A 1 122 ? 1.746 4.070 7.424 1.00 88.31 122 SER A N 1
ATOM 920 C CA . SER A 1 122 ? 1.747 4.051 8.887 1.00 88.31 122 SER A CA 1
ATOM 921 C C . SER A 1 122 ? 0.305 4.161 9.414 1.00 88.31 122 SER A C 1
ATOM 923 O O . SER A 1 122 ? -0.516 4.827 8.771 1.00 88.31 122 SER A O 1
ATOM 925 N N . PRO A 1 123 ? -0.019 3.583 10.587 1.00 91.25 123 PRO A N 1
ATOM 926 C CA . PRO A 1 123 ? -1.361 3.694 11.158 1.00 91.25 123 PRO A CA 1
ATOM 927 C C . PRO A 1 123 ? -1.836 5.142 11.302 1.00 91.25 123 PRO A C 1
ATOM 929 O O . PRO A 1 123 ? -2.963 5.464 10.937 1.00 91.25 123 PRO A O 1
ATOM 932 N N . ALA A 1 124 ? -0.956 6.041 11.750 1.00 89.69 124 ALA A N 1
ATOM 933 C CA . ALA A 1 124 ? -1.280 7.457 11.886 1.00 89.69 124 ALA A CA 1
ATOM 934 C C . ALA A 1 124 ? -1.586 8.124 10.532 1.00 89.69 124 ALA A C 1
ATOM 936 O O . ALA A 1 124 ? -2.574 8.844 10.407 1.00 89.69 124 ALA A O 1
ATOM 937 N N . THR A 1 125 ? -0.771 7.859 9.505 1.00 88.62 125 THR A N 1
ATOM 938 C CA . THR A 1 125 ? -0.999 8.385 8.148 1.00 88.62 125 THR A CA 1
ATOM 939 C C . THR A 1 125 ? -2.333 7.898 7.592 1.00 88.62 125 THR A C 1
ATOM 941 O O . THR A 1 125 ? -3.116 8.695 7.082 1.00 88.62 125 THR A O 1
ATOM 944 N N . LEU A 1 126 ? -2.623 6.604 7.747 1.00 89.94 126 LEU A N 1
ATOM 945 C CA . LEU A 1 126 ? -3.860 6.009 7.256 1.00 89.94 126 LEU A CA 1
ATOM 946 C C . LEU A 1 126 ? -5.095 6.602 7.951 1.00 89.94 126 LEU A C 1
ATOM 948 O O . LEU A 1 126 ? -6.097 6.887 7.299 1.00 89.94 126 LEU A O 1
ATOM 952 N N . GLY A 1 127 ? -5.002 6.861 9.260 1.00 89.12 127 GLY A N 1
ATOM 953 C CA . GLY A 1 127 ? -6.062 7.526 10.018 1.00 89.12 127 GLY A CA 1
ATOM 954 C C . GLY A 1 127 ? -6.347 8.940 9.510 1.00 89.12 127 GLY A C 1
ATOM 955 O O . GLY A 1 127 ? -7.505 9.308 9.344 1.00 89.12 127 GLY A O 1
ATOM 956 N N . GLN A 1 128 ? -5.307 9.719 9.194 1.00 89.31 128 GLN A N 1
ATOM 957 C CA . GLN A 1 128 ? -5.469 11.068 8.635 1.00 89.31 128 GLN A CA 1
ATOM 958 C C . GLN A 1 128 ? -6.112 11.055 7.244 1.00 89.31 128 GLN A C 1
ATOM 960 O O . GLN A 1 128 ? -6.983 11.880 6.973 1.00 89.31 128 GLN A O 1
ATOM 965 N N . MET A 1 129 ? -5.705 10.122 6.378 1.00 86.38 129 MET A N 1
ATOM 966 C CA . MET A 1 129 ? -6.220 10.023 5.008 1.00 86.38 129 MET A CA 1
ATOM 967 C C . MET A 1 129 ? -7.725 9.742 4.965 1.00 86.38 129 MET A C 1
ATOM 969 O O . MET A 1 129 ? -8.425 10.290 4.119 1.00 86.38 129 MET A O 1
ATOM 973 N N . LEU A 1 130 ? -8.231 8.922 5.890 1.00 88.50 130 LEU A N 1
ATOM 974 C CA . LEU A 1 130 ? -9.620 8.457 5.864 1.00 88.50 130 LEU A CA 1
ATOM 975 C C . LEU A 1 130 ? -10.627 9.391 6.536 1.00 88.50 130 LEU A C 1
ATOM 977 O O . LEU A 1 130 ? -11.824 9.136 6.459 1.00 88.50 130 LEU A O 1
ATOM 981 N N . ARG A 1 131 ? -10.185 10.484 7.167 1.00 83.12 131 ARG A N 1
ATOM 982 C CA . ARG A 1 131 ? -11.067 11.393 7.924 1.00 83.12 131 ARG A CA 1
ATOM 983 C C . ARG A 1 131 ? -12.283 11.897 7.150 1.00 83.12 131 ARG A C 1
ATOM 985 O O . ARG A 1 131 ? -13.349 12.068 7.725 1.00 83.12 131 ARG A O 1
ATOM 992 N N . ASN A 1 132 ? -12.099 12.174 5.864 1.00 80.56 132 ASN A N 1
ATOM 993 C CA . ASN A 1 132 ? -13.141 12.725 4.998 1.00 80.56 132 ASN A CA 1
ATOM 994 C C . ASN A 1 132 ? -13.592 11.714 3.938 1.00 80.56 132 ASN A C 1
ATOM 996 O O . ASN A 1 132 ? -14.193 12.104 2.935 1.00 80.56 132 ASN A O 1
ATOM 1000 N N . ASP A 1 133 ? -13.267 10.434 4.131 1.00 81.81 133 ASP A N 1
ATOM 1001 C CA . ASP A 1 133 ? -13.630 9.395 3.183 1.00 81.81 133 ASP A CA 1
ATOM 1002 C C . ASP A 1 133 ? -15.131 9.072 3.310 1.00 81.81 133 ASP A C 1
ATOM 1004 O O . ASP A 1 133 ? -15.615 8.768 4.404 1.00 81.81 133 ASP A O 1
ATOM 1008 N N . PRO A 1 134 ? -15.905 9.124 2.214 1.00 79.06 134 PRO A N 1
ATOM 1009 C CA . PRO A 1 134 ? -17.341 8.849 2.249 1.00 79.06 134 PRO A CA 1
ATOM 1010 C C . PRO A 1 134 ? -17.686 7.396 2.620 1.00 79.06 134 PRO A C 1
ATOM 1012 O O . PRO A 1 134 ? -18.844 7.107 2.913 1.00 79.06 134 PRO A O 1
ATOM 1015 N N . GLN A 1 135 ? -16.714 6.483 2.598 1.00 82.00 135 GLN A N 1
ATOM 1016 C CA . GLN A 1 135 ? -16.837 5.078 2.986 1.00 82.00 135 GLN A CA 1
ATOM 1017 C C . GLN A 1 135 ? -16.094 4.758 4.294 1.00 82.00 135 GLN A C 1
ATOM 1019 O O . GLN A 1 135 ? -15.917 3.578 4.623 1.00 82.00 135 GLN A O 1
ATOM 1024 N N . ALA A 1 136 ? -15.685 5.781 5.055 1.00 82.69 136 ALA A N 1
ATOM 1025 C CA . ALA A 1 136 ? -14.865 5.625 6.253 1.00 82.69 136 ALA A CA 1
ATOM 1026 C C . ALA A 1 136 ? -15.422 4.579 7.230 1.00 82.69 136 ALA A C 1
ATOM 1028 O O . ALA A 1 136 ? -14.665 3.726 7.679 1.00 82.69 136 ALA A O 1
ATOM 1029 N N . ASP A 1 137 ? -16.734 4.549 7.484 1.00 81.69 137 ASP A N 1
ATOM 1030 C CA . ASP A 1 137 ? -17.343 3.604 8.436 1.00 81.69 137 ASP A CA 1
ATOM 1031 C C . ASP A 1 137 ? -17.060 2.128 8.100 1.00 81.69 137 ASP A C 1
ATOM 1033 O O . ASP A 1 137 ? -16.816 1.314 8.993 1.00 81.69 137 ASP A O 1
ATOM 1037 N N . THR A 1 138 ? -17.053 1.774 6.811 1.00 88.62 138 THR A N 1
ATOM 1038 C CA . THR A 1 138 ? -16.750 0.402 6.371 1.00 88.62 138 THR A CA 1
ATOM 1039 C C . THR A 1 138 ? -15.245 0.144 6.407 1.00 88.62 138 THR A C 1
ATOM 1041 O O . THR A 1 138 ? -14.793 -0.871 6.938 1.00 88.62 138 THR A O 1
ATOM 1044 N N . ILE A 1 139 ? -14.453 1.083 5.888 1.00 89.00 139 ILE A N 1
ATOM 1045 C CA . ILE A 1 139 ? -13.000 0.938 5.750 1.00 89.00 139 ILE A CA 1
ATOM 1046 C C . ILE A 1 139 ? -12.305 0.909 7.123 1.00 89.00 139 ILE A C 1
ATOM 1048 O O . ILE A 1 139 ? -11.416 0.088 7.348 1.00 89.00 139 ILE A O 1
ATOM 1052 N N . VAL A 1 140 ? -12.742 1.741 8.072 1.00 92.94 140 VAL A N 1
ATOM 1053 C CA . VAL A 1 140 ? -12.208 1.824 9.443 1.00 92.94 140 VAL A CA 1
ATOM 1054 C C . VAL A 1 140 ? -12.338 0.485 10.166 1.00 92.94 140 VAL A C 1
ATOM 1056 O O . VAL A 1 140 ? -11.357 -0.001 10.731 1.00 92.94 140 VAL A O 1
ATOM 1059 N N . ALA A 1 141 ? -13.515 -0.147 10.120 1.00 92.50 141 ALA A N 1
ATOM 1060 C CA . ALA A 1 141 ? -13.734 -1.444 10.761 1.00 92.50 141 ALA A CA 1
ATOM 1061 C C . ALA A 1 141 ? -12.819 -2.532 10.172 1.00 92.50 141 ALA A C 1
ATOM 1063 O O . ALA A 1 141 ? -12.243 -3.339 10.907 1.00 92.50 141 ALA A O 1
ATOM 1064 N N . MET A 1 142 ? -12.632 -2.519 8.850 1.00 94.56 142 MET A N 1
ATOM 1065 C CA . MET A 1 142 ? -11.756 -3.464 8.160 1.00 94.56 142 MET A CA 1
ATOM 1066 C C . MET A 1 142 ? -10.283 -3.247 8.528 1.00 94.56 142 MET A C 1
ATOM 1068 O O . MET A 1 142 ? -9.586 -4.217 8.815 1.00 94.56 142 MET A O 1
ATOM 1072 N N . ILE A 1 143 ? -9.815 -1.998 8.604 1.00 93.12 143 ILE A N 1
ATOM 1073 C CA . ILE A 1 143 ? -8.441 -1.670 9.021 1.00 93.12 143 ILE A CA 1
ATOM 1074 C C . ILE A 1 143 ? -8.160 -2.155 10.443 1.00 93.12 143 ILE A C 1
ATOM 1076 O O . ILE A 1 143 ? -7.134 -2.792 10.682 1.00 93.12 143 ILE A O 1
ATOM 1080 N N . ILE A 1 144 ? -9.083 -1.911 11.378 1.00 93.56 144 ILE A N 1
ATOM 1081 C CA . ILE A 1 144 ? -8.957 -2.395 12.760 1.00 93.56 144 ILE A CA 1
ATOM 1082 C C . ILE A 1 144 ? -8.829 -3.921 12.770 1.00 93.56 144 ILE A C 1
ATOM 1084 O O . ILE A 1 144 ? -7.941 -4.461 13.429 1.00 93.56 144 ILE A O 1
ATOM 1088 N N . SER A 1 145 ? -9.653 -4.617 11.981 1.00 92.25 145 SER A N 1
ATOM 1089 C CA . SER A 1 145 ? -9.562 -6.072 11.844 1.00 92.25 145 SER A CA 1
ATOM 1090 C C . SER A 1 145 ? -8.219 -6.538 11.268 1.00 92.25 145 SER A C 1
ATOM 1092 O O . SER A 1 145 ? -7.754 -7.609 11.653 1.00 92.25 145 SER A O 1
ATOM 1094 N N . ARG A 1 146 ? -7.586 -5.773 10.366 1.00 92.44 146 ARG A N 1
ATOM 1095 C CA . ARG A 1 146 ? -6.280 -6.119 9.771 1.00 92.44 146 ARG A CA 1
ATOM 1096 C C . ARG A 1 146 ? -5.104 -5.921 10.717 1.00 92.44 146 ARG A C 1
ATOM 1098 O O . ARG A 1 146 ? -4.156 -6.698 10.653 1.00 92.44 146 ARG A O 1
ATOM 1105 N N . TYR A 1 147 ? -5.159 -4.936 11.612 1.00 89.50 147 TYR A N 1
ATOM 1106 C CA . TYR A 1 147 ? -4.166 -4.828 12.686 1.00 89.50 147 TYR A CA 1
ATOM 1107 C C . TYR A 1 147 ? -4.298 -5.954 13.720 1.00 89.50 147 TYR A C 1
ATOM 1109 O O . TYR A 1 147 ? -3.321 -6.293 14.389 1.00 89.50 147 TYR A O 1
ATOM 1117 N N . GLY A 1 148 ? -5.475 -6.579 13.822 1.00 87.69 148 GLY A N 1
ATOM 1118 C CA . GLY A 1 148 ? -5.690 -7.754 14.659 1.00 87.69 148 GLY A CA 1
ATOM 1119 C C . GLY A 1 148 ? -5.372 -7.467 16.127 1.00 87.69 148 GLY A C 1
ATOM 1120 O O . GLY A 1 148 ? -6.004 -6.619 16.752 1.00 87.69 148 GLY A O 1
ATOM 1121 N N . ALA A 1 149 ? -4.390 -8.181 16.684 1.00 87.69 149 ALA A N 1
ATOM 1122 C CA . ALA A 1 149 ? -3.979 -8.042 18.083 1.00 87.69 149 ALA A CA 1
ATOM 1123 C C . ALA A 1 149 ? -2.997 -6.879 18.349 1.00 87.69 149 ALA A C 1
ATOM 1125 O O . ALA A 1 149 ? -2.658 -6.633 19.508 1.00 87.69 149 ALA A O 1
ATOM 1126 N N . ASP A 1 150 ? -2.536 -6.159 17.318 1.00 90.50 150 ASP A N 1
ATOM 1127 C CA . ASP A 1 150 ? -1.644 -5.004 17.476 1.00 90.50 150 ASP A CA 1
ATOM 1128 C C . ASP A 1 150 ? -2.420 -3.768 17.961 1.00 90.50 150 ASP A C 1
ATOM 1130 O O . ASP A 1 150 ? -2.798 -2.868 17.202 1.00 90.50 150 ASP A O 1
ATOM 1134 N N . SER A 1 151 ? -2.657 -3.727 19.272 1.00 91.31 151 SER A N 1
ATOM 1135 C CA . SER A 1 151 ? -3.377 -2.643 19.940 1.00 91.31 151 SER A CA 1
ATOM 1136 C C . SER A 1 151 ? -2.686 -1.283 19.804 1.00 91.31 151 SER A C 1
ATOM 1138 O O . SER A 1 151 ? -3.368 -0.257 19.814 1.00 91.31 151 SER A O 1
ATOM 1140 N N . ALA A 1 152 ? -1.361 -1.250 19.624 1.00 94.50 152 ALA A N 1
ATOM 1141 C CA . ALA A 1 152 ? -0.614 -0.014 19.421 1.00 94.50 152 ALA A CA 1
ATOM 1142 C C . ALA A 1 152 ? -0.881 0.578 18.029 1.00 94.50 152 ALA A C 1
ATOM 1144 O O . ALA A 1 152 ? -1.163 1.776 17.923 1.00 94.50 152 ALA A O 1
ATOM 1145 N N . SER A 1 153 ? -0.867 -0.247 16.974 1.00 93.00 153 SER A N 1
ATOM 1146 C CA . SER A 1 153 ? -1.260 0.193 15.627 1.00 93.00 153 SER A CA 1
ATOM 1147 C C . SER A 1 153 ? -2.723 0.644 15.590 1.00 93.00 153 SER A C 1
ATOM 1149 O O . SER A 1 153 ? -3.007 1.713 15.049 1.00 93.00 153 SER A O 1
ATOM 1151 N N . VAL A 1 154 ? -3.643 -0.098 16.224 1.00 94.88 154 VAL A N 1
ATOM 1152 C CA . VAL A 1 154 ? -5.063 0.296 16.318 1.00 94.88 154 VAL A CA 1
ATOM 1153 C C . VAL A 1 154 ? -5.219 1.650 17.015 1.00 94.88 154 VAL A C 1
ATOM 1155 O O . VAL A 1 154 ? -5.896 2.534 16.491 1.00 94.88 154 VAL A O 1
ATOM 1158 N N . ALA A 1 155 ? -4.571 1.848 18.166 1.00 95.94 155 ALA A N 1
ATOM 1159 C CA . ALA A 1 155 ? -4.638 3.109 18.900 1.00 95.94 155 ALA A CA 1
ATOM 1160 C C . ALA A 1 155 ? -4.049 4.275 18.093 1.00 95.94 155 ALA A C 1
ATOM 1162 O O . ALA A 1 155 ? -4.648 5.346 18.030 1.00 95.94 155 ALA A O 1
ATOM 1163 N N . SER A 1 156 ? -2.901 4.071 17.439 1.00 94.81 156 SER A N 1
ATOM 1164 C CA . SER A 1 156 ? -2.269 5.088 16.592 1.00 94.81 156 SER A CA 1
ATOM 1165 C C . SER A 1 156 ? -3.170 5.505 15.424 1.00 94.81 156 SER A C 1
ATOM 1167 O O . SER A 1 156 ? -3.340 6.702 15.186 1.00 94.81 156 SER A O 1
ATOM 1169 N N . PHE A 1 157 ? -3.804 4.538 14.756 1.00 95.06 157 PHE A N 1
ATOM 1170 C CA . PHE A 1 157 ? -4.769 4.782 13.685 1.00 95.06 157 PHE A CA 1
ATOM 1171 C C . PHE A 1 157 ? -5.996 5.558 14.170 1.00 95.06 157 PHE A C 1
ATOM 1173 O O . PHE A 1 157 ? -6.311 6.619 13.629 1.00 95.06 157 PHE A O 1
ATOM 1180 N N . LEU A 1 158 ? -6.656 5.077 15.227 1.00 94.88 158 LEU A N 1
ATOM 1181 C CA . LEU A 1 158 ? -7.867 5.703 15.758 1.00 94.88 158 LEU A CA 1
ATOM 1182 C C . LEU A 1 158 ? -7.609 7.108 16.305 1.00 94.88 158 LEU A C 1
ATOM 1184 O O . LEU A 1 158 ? -8.432 7.998 16.108 1.00 94.88 158 LEU A O 1
ATOM 1188 N N . ASN A 1 159 ? -6.470 7.343 16.957 1.00 95.12 159 ASN A N 1
ATOM 1189 C CA . ASN A 1 159 ? -6.110 8.675 17.442 1.00 95.12 159 ASN A CA 1
ATOM 1190 C C . ASN A 1 159 ? -5.924 9.665 16.286 1.00 95.12 159 ASN A C 1
ATOM 1192 O O . ASN A 1 159 ? -6.346 10.817 16.380 1.00 95.12 159 ASN A O 1
ATOM 1196 N N . ALA A 1 160 ? -5.308 9.231 15.186 1.00 92.38 160 ALA A N 1
ATOM 1197 C CA . ALA A 1 160 ? -5.107 10.069 14.009 1.00 92.38 160 ALA A CA 1
ATOM 1198 C C . ALA A 1 160 ? -6.415 10.325 13.237 1.00 92.38 160 ALA A C 1
ATOM 1200 O O . ALA A 1 160 ? -6.674 11.450 12.806 1.00 92.38 160 ALA A O 1
ATOM 1201 N N . TYR A 1 161 ? -7.268 9.306 13.125 1.00 92.50 161 TYR A N 1
ATOM 1202 C CA . TYR A 1 161 ? -8.595 9.417 12.519 1.00 92.50 161 TYR A CA 1
ATOM 1203 C C . TYR A 1 161 ? -9.514 10.365 13.304 1.00 92.50 161 TYR A C 1
ATOM 1205 O O . TYR A 1 161 ? -10.170 11.211 12.711 1.00 92.50 161 TYR A O 1
ATOM 1213 N N . ASN A 1 162 ? -9.501 10.293 14.637 1.00 91.56 162 ASN A N 1
ATOM 1214 C CA . ASN A 1 162 ? -10.397 11.078 15.497 1.00 91.56 162 ASN A CA 1
ATOM 1215 C C . ASN A 1 162 ? -9.835 12.431 15.958 1.00 91.56 162 ASN A C 1
ATOM 1217 O O . ASN A 1 162 ? -10.507 13.149 16.700 1.00 91.56 162 ASN A O 1
ATOM 1221 N N . SER A 1 163 ? -8.594 12.775 15.610 1.00 84.50 163 SER A N 1
ATOM 1222 C CA . SER A 1 163 ? -8.057 14.097 15.954 1.00 84.50 163 SER A CA 1
ATOM 1223 C C . SER A 1 163 ? -8.759 15.184 15.120 1.00 84.50 163 SER A C 1
ATOM 1225 O O . SER A 1 163 ? -9.311 14.898 14.061 1.00 84.50 163 SER A O 1
ATOM 1227 N N . TYR A 1 164 ? -8.774 16.425 15.604 1.00 59.25 164 TYR A N 1
ATOM 1228 C CA . TYR A 1 164 ? -9.349 17.576 14.897 1.00 59.25 164 TYR A CA 1
ATOM 1229 C C . TYR A 1 164 ? -8.277 18.231 14.033 1.00 59.25 164 TYR A C 1
ATOM 1231 O O . TYR A 1 164 ? -7.187 18.507 14.578 1.00 59.25 164 TYR A O 1
#

Sequence (164 aa):
MKRTTLLIIFALLAAFVLYACAHSSVSRPALTPDTSAAVGPQAASLVGDNDPHMAARLLVEWLAETPATDRTFAMDFTREVYRLYSVSTDSGTLEAFASTLEEAKDSLPLDRQVNVFVAVSSPATLGQMLRNDPQADTIVAMIISRYGADSASVASFLNAYNSY

pLDDT: mean 78.18, std 21.39, range [26.92, 95.94]

Secondary structure (DSSP, 8-state):
---S--SSS-S---------------------TT-TT-HHHHHHHHHHSS-HHHHHHHHHHHHTT--GGGHHHHHHHHHHHHHHHHT-SSTTHHHHHHHHHHHHHHTS-HHHHHHHHHHHS-HHHHHHHGGG-TTHHHHHHHHHHHHTT-HHHHHHHHHHHH--

Foldseek 3Di:
DDDDPDPDPDDDDDDDDDDDDDPPPPPQDPPDLPDPPCLQVSLCCLPVVDQLLNSLLSLLVVQLPDALVSLVSNQSNVVNNLVVQVPDPDPCRSVNNVVNNVVSLVPDDLLSNLSSLSSRDQLLRSLQVLLPPPCSVVSLVSNLVRCPPVVVSNVNNPCNNPDD

Radius of gyration: 17.71 Å; chains: 1; bounding box: 50×40×46 Å